Protein AF-A0A3N5WXC4-F1 (afdb_monomer_lite)

Sequence (67 aa):
MQFGPLELGIILVIVILLFGVGRIGKIAGELGSGVRSFRQGLKGPEEEKKETLTSADGQGNDKSQDA

Radius of gyration: 19.83 Å; chains: 1; bounding box: 49×52×33 Å

Structure (mmCIF, N/CA/C/O backbone):
data_AF-A0A3N5WXC4-F1
#
_entry.id   AF-A0A3N5WXC4-F1
#
loop_
_atom_site.group_PDB
_atom_site.id
_atom_site.type_symbol
_atom_site.label_atom_id
_atom_site.label_alt_id
_atom_site.label_comp_id
_atom_site.label_asym_id
_atom_site.label_entity_id
_atom_site.label_seq_id
_atom_site.pdbx_PDB_ins_code
_atom_site.Cartn_x
_atom_site.Cartn_y
_atom_site.Cartn_z
_atom_site.occupancy
_atom_site.B_iso_or_equiv
_atom_site.auth_seq_id
_atom_site.auth_comp_id
_atom_site.auth_asym_id
_atom_site.auth_atom_id
_atom_site.pdbx_PDB_model_num
ATOM 1 N N . MET A 1 1 ? 28.055 4.384 2.503 1.00 55.59 1 MET A N 1
ATOM 2 C CA . MET A 1 1 ? 27.214 4.219 1.300 1.00 55.59 1 MET A CA 1
ATOM 3 C C . MET A 1 1 ? 25.772 4.214 1.775 1.00 55.59 1 MET A C 1
ATOM 5 O O . MET A 1 1 ? 25.322 3.204 2.296 1.00 55.59 1 MET A O 1
ATOM 9 N N . GLN A 1 2 ? 25.110 5.372 1.778 1.00 67.94 2 GLN A N 1
ATOM 10 C CA . GLN A 1 2 ? 23.702 5.441 2.168 1.00 67.94 2 GLN A CA 1
ATOM 11 C C . GLN A 1 2 ? 22.878 5.065 0.944 1.00 67.94 2 GLN A C 1
ATOM 13 O O . GLN A 1 2 ? 22.824 5.827 -0.016 1.00 67.94 2 GLN A O 1
ATOM 18 N N . PHE A 1 3 ? 22.294 3.870 0.984 1.00 74.44 3 PHE A N 1
ATOM 19 C CA . PHE A 1 3 ? 21.244 3.451 0.065 1.00 74.44 3 PHE A CA 1
ATOM 20 C C . PHE A 1 3 ? 20.147 4.519 0.093 1.00 74.44 3 PHE A C 1
ATOM 22 O O . PHE A 1 3 ? 19.459 4.698 1.100 1.00 74.44 3 PHE A O 1
ATOM 29 N N . GLY A 1 4 ? 20.081 5.320 -0.967 1.00 86.19 4 GLY A N 1
ATOM 30 C CA . GLY A 1 4 ? 19.187 6.467 -1.038 1.00 86.19 4 GLY A CA 1
ATOM 31 C C . GLY A 1 4 ? 17.747 6.042 -1.336 1.00 86.19 4 GLY A C 1
ATOM 32 O O . GLY A 1 4 ? 17.525 4.950 -1.867 1.00 86.19 4 GLY A O 1
ATOM 33 N N . PRO A 1 5 ? 16.758 6.922 -1.095 1.00 90.75 5 PRO A N 1
ATOM 34 C CA . PRO A 1 5 ? 15.362 6.679 -1.474 1.00 90.75 5 PRO A CA 1
ATOM 35 C C . PRO A 1 5 ? 15.182 6.257 -2.943 1.00 90.75 5 PRO A C 1
ATOM 37 O O . PRO A 1 5 ? 14.258 5.519 -3.272 1.00 90.75 5 PRO A O 1
ATOM 40 N N . LEU A 1 6 ? 16.096 6.688 -3.819 1.00 91.00 6 LEU A N 1
ATOM 41 C CA . LEU A 1 6 ? 16.107 6.359 -5.244 1.00 91.00 6 LEU A CA 1
ATOM 42 C C . LEU A 1 6 ? 16.391 4.865 -5.493 1.00 91.00 6 LEU A C 1
ATOM 44 O O . LEU A 1 6 ? 15.722 4.240 -6.312 1.00 91.00 6 LEU A O 1
ATOM 48 N N . GLU A 1 7 ? 17.313 4.262 -4.740 1.00 90.44 7 GLU A N 1
ATOM 49 C CA . GLU A 1 7 ? 17.643 2.839 -4.877 1.00 90.44 7 GLU A CA 1
ATOM 50 C C . GLU A 1 7 ? 16.507 1.948 -4.364 1.00 90.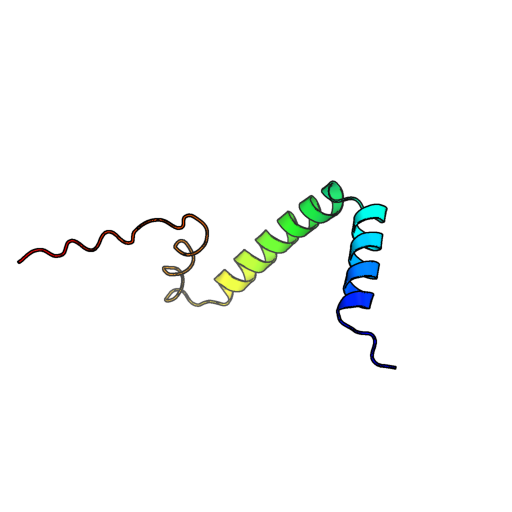44 7 GLU A C 1
ATOM 52 O O . GLU A 1 7 ? 16.112 0.991 -5.034 1.00 90.44 7 GLU A O 1
ATOM 57 N N . LEU A 1 8 ? 15.890 2.330 -3.239 1.00 92.88 8 LEU A N 1
ATOM 58 C CA . LEU A 1 8 ? 14.694 1.656 -2.732 1.00 92.88 8 LEU A CA 1
ATOM 59 C C . LEU A 1 8 ? 13.527 1.748 -3.732 1.00 92.88 8 LEU A C 1
ATOM 61 O O . LEU A 1 8 ? 12.799 0.774 -3.919 1.00 92.88 8 LEU A O 1
ATOM 65 N N . GLY A 1 9 ? 13.376 2.890 -4.413 1.00 94.94 9 GLY A N 1
ATOM 66 C CA . GLY A 1 9 ? 12.377 3.077 -5.466 1.00 94.94 9 GLY A CA 1
ATOM 67 C C . GLY A 1 9 ? 12.570 2.126 -6.649 1.00 94.94 9 GLY A C 1
ATOM 68 O O . GLY A 1 9 ? 11.604 1.515 -7.104 1.00 94.94 9 GLY A O 1
ATOM 69 N N . ILE A 1 10 ? 13.810 1.936 -7.112 1.00 95.00 10 ILE A N 1
ATOM 70 C CA . ILE A 1 10 ? 14.114 0.999 -8.207 1.00 95.00 10 ILE A CA 1
ATOM 71 C C . ILE A 1 10 ? 13.783 -0.441 -7.797 1.00 95.00 10 ILE A C 1
ATOM 73 O O . ILE A 1 10 ? 13.130 -1.163 -8.554 1.00 95.00 10 ILE A O 1
ATOM 77 N N . ILE A 1 11 ? 14.173 -0.853 -6.587 1.00 94.62 11 ILE A N 1
ATOM 78 C CA . ILE A 1 11 ? 13.864 -2.193 -6.066 1.00 94.62 11 ILE A CA 1
ATOM 79 C C . ILE A 1 11 ? 12.346 -2.397 -5.980 1.00 94.62 11 ILE A C 1
ATOM 81 O O . ILE A 1 11 ? 11.838 -3.435 -6.406 1.00 94.62 11 ILE A O 1
ATOM 85 N N . LEU A 1 12 ? 11.607 -1.397 -5.493 1.00 94.25 12 LEU A N 1
ATOM 86 C CA . LEU A 1 12 ? 10.149 -1.448 -5.399 1.00 94.25 12 LEU A CA 1
ATOM 87 C C . LEU A 1 12 ? 9.496 -1.658 -6.772 1.00 94.25 12 LEU A C 1
ATOM 89 O O . LEU A 1 12 ? 8.593 -2.486 -6.899 1.00 94.25 12 LEU A O 1
ATOM 93 N N . VAL A 1 13 ? 9.972 -0.962 -7.809 1.00 95.50 13 VAL A N 1
ATOM 94 C CA . VAL A 1 13 ? 9.474 -1.136 -9.183 1.00 95.50 13 VAL A CA 1
ATOM 95 C C . VAL A 1 13 ? 9.717 -2.562 -9.679 1.00 95.50 13 VAL A C 1
ATOM 97 O O . VAL A 1 13 ? 8.802 -3.174 -10.230 1.00 95.50 13 VAL A O 1
ATOM 100 N N . ILE A 1 14 ? 10.904 -3.127 -9.441 1.00 96.00 14 ILE A N 1
ATOM 101 C CA . ILE A 1 14 ? 11.221 -4.510 -9.835 1.00 96.00 14 ILE A CA 1
ATOM 102 C C . ILE A 1 14 ? 10.278 -5.499 -9.141 1.00 96.00 14 ILE A C 1
ATOM 104 O O . ILE A 1 14 ? 9.717 -6.376 -9.796 1.00 96.00 14 ILE A O 1
ATOM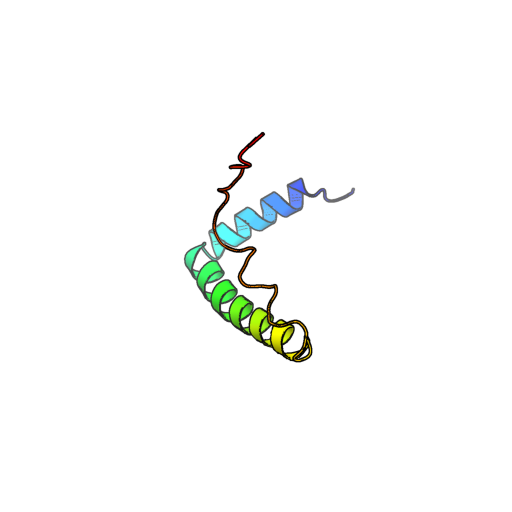 108 N N . VAL A 1 15 ? 10.044 -5.338 -7.837 1.00 95.38 15 VAL A N 1
ATOM 109 C CA . VAL A 1 15 ? 9.099 -6.176 -7.081 1.00 95.38 15 VAL A CA 1
ATOM 110 C C . VAL A 1 15 ? 7.692 -6.073 -7.679 1.00 95.38 15 VAL A C 1
ATOM 112 O O . VAL A 1 15 ? 7.051 -7.094 -7.928 1.00 95.38 15 VAL A O 1
ATOM 115 N N . ILE A 1 16 ? 7.221 -4.865 -7.990 1.00 94.56 16 ILE A N 1
ATOM 116 C CA . ILE A 1 16 ? 5.902 -4.670 -8.607 1.00 94.56 16 ILE A CA 1
ATOM 117 C C . ILE A 1 16 ? 5.814 -5.340 -9.984 1.00 94.56 16 ILE A C 1
ATOM 119 O O . ILE A 1 16 ? 4.762 -5.886 -10.312 1.00 94.56 16 ILE A O 1
ATOM 123 N N . LEU A 1 17 ? 6.888 -5.351 -10.776 1.00 95.06 17 LEU A N 1
ATOM 124 C CA . LEU A 1 17 ? 6.920 -6.044 -12.069 1.00 95.06 17 LEU A CA 1
ATOM 125 C C . LEU A 1 17 ? 6.910 -7.574 -11.920 1.00 95.06 17 LEU A C 1
ATOM 127 O O . LEU A 1 17 ? 6.199 -8.242 -12.667 1.00 95.06 17 LEU A O 1
ATOM 131 N N . LEU A 1 18 ? 7.646 -8.129 -10.950 1.00 95.81 18 LEU A N 1
ATOM 132 C CA . LEU A 1 18 ? 7.706 -9.578 -10.706 1.00 95.81 18 LEU A CA 1
ATOM 133 C C . LEU A 1 18 ? 6.379 -10.140 -10.187 1.00 95.81 18 LEU A C 1
ATOM 135 O O . LEU A 1 18 ? 5.906 -11.177 -10.650 1.00 95.81 18 LEU A O 1
ATOM 139 N N . PHE A 1 19 ? 5.783 -9.462 -9.208 1.00 93.50 19 PHE A N 1
ATOM 140 C CA . PHE A 1 19 ? 4.527 -9.897 -8.600 1.00 93.50 19 PHE A CA 1
ATOM 141 C C . PHE A 1 19 ? 3.301 -9.416 -9.390 1.00 93.50 19 PHE A C 1
ATOM 143 O O . PHE A 1 19 ? 2.239 -10.037 -9.324 1.00 93.50 19 PHE A O 1
ATOM 150 N N . GLY A 1 20 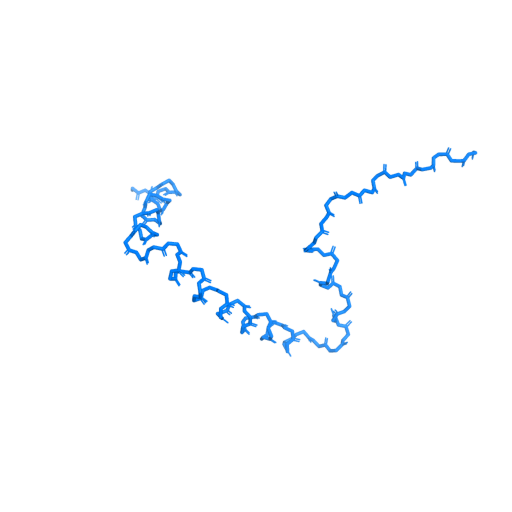? 3.446 -8.340 -10.162 1.00 93.19 20 GLY A N 1
ATOM 151 C CA . GLY A 1 20 ? 2.385 -7.696 -10.924 1.00 93.19 20 GLY A CA 1
ATOM 152 C C . GLY A 1 20 ? 1.472 -6.814 -10.064 1.00 93.19 20 GLY A C 1
ATOM 153 O O . GLY A 1 20 ? 1.108 -7.152 -8.933 1.00 93.19 20 GLY A O 1
ATOM 154 N N . VAL A 1 21 ? 1.003 -5.703 -10.642 1.00 90.06 21 VAL A N 1
ATOM 155 C CA . VAL A 1 21 ? 0.091 -4.752 -9.973 1.00 90.06 21 VAL A CA 1
ATOM 156 C C . VAL A 1 21 ? -1.228 -5.395 -9.524 1.00 90.06 21 VAL A C 1
ATOM 158 O O . VAL A 1 21 ? -1.780 -5.022 -8.493 1.00 90.06 21 VAL A O 1
ATOM 161 N N . GLY A 1 22 ? -1.718 -6.407 -10.250 1.00 92.69 22 GLY A N 1
ATOM 162 C CA . GLY A 1 22 ? -2.987 -7.075 -9.945 1.00 92.69 22 GLY A CA 1
ATOM 163 C C . GLY A 1 22 ? -2.946 -7.970 -8.702 1.00 92.69 22 GLY A C 1
ATOM 164 O O . GLY A 1 22 ? -3.933 -8.041 -7.974 1.00 92.69 22 GLY A O 1
ATOM 165 N N . ARG A 1 23 ? -1.819 -8.645 -8.429 1.00 92.94 23 ARG A N 1
ATOM 166 C CA . ARG A 1 23 ? -1.648 -9.460 -7.210 1.00 92.94 23 ARG A CA 1
ATOM 167 C C . ARG A 1 23 ? -1.455 -8.558 -5.994 1.00 92.94 23 ARG A C 1
ATOM 169 O O . ARG A 1 23 ? -2.137 -8.746 -4.992 1.00 92.94 23 ARG A O 1
ATOM 176 N N . ILE A 1 24 ? -0.576 -7.558 -6.113 1.00 93.19 24 ILE A N 1
ATOM 177 C CA . ILE A 1 24 ? -0.289 -6.601 -5.037 1.00 93.19 24 ILE A CA 1
ATOM 178 C C . ILE A 1 24 ? -1.549 -5.817 -4.662 1.00 93.19 24 ILE A C 1
ATOM 180 O O . ILE A 1 24 ? -1.855 -5.716 -3.480 1.00 93.19 24 ILE A O 1
ATOM 184 N N . GLY A 1 25 ? -2.318 -5.323 -5.639 1.00 93.62 25 GLY A N 1
ATOM 185 C CA . GLY A 1 25 ? -3.550 -4.573 -5.379 1.00 93.62 25 GLY A CA 1
ATOM 186 C C . GLY A 1 25 ? -4.620 -5.386 -4.646 1.00 93.62 25 GLY A C 1
ATOM 187 O O . GLY A 1 25 ? -5.243 -4.874 -3.720 1.00 93.62 25 GLY A O 1
ATOM 188 N N . LYS A 1 26 ? -4.792 -6.669 -4.999 1.00 93.94 26 LYS A N 1
ATOM 189 C CA . LYS A 1 26 ? -5.723 -7.573 -4.299 1.00 93.94 26 LYS A CA 1
ATOM 190 C C . LYS A 1 26 ? -5.326 -7.769 -2.834 1.00 93.94 26 LYS A C 1
ATOM 192 O O . LYS A 1 26 ? -6.142 -7.538 -1.949 1.00 93.94 26 LYS A O 1
ATOM 197 N N . ILE A 1 27 ? -4.058 -8.103 -2.585 1.00 94.06 27 ILE A N 1
ATOM 198 C CA . ILE A 1 27 ? -3.532 -8.330 -1.230 1.00 94.06 27 ILE A CA 1
ATOM 199 C C . ILE A 1 27 ? -3.580 -7.036 -0.408 1.00 94.06 27 ILE A C 1
ATOM 201 O O . ILE A 1 27 ? -4.001 -7.045 0.743 1.00 94.06 27 ILE A O 1
ATOM 205 N N . ALA A 1 28 ? -3.187 -5.904 -0.994 1.00 93.31 28 ALA A N 1
ATOM 206 C CA . ALA A 1 28 ? -3.228 -4.606 -0.327 1.00 93.31 28 ALA A CA 1
ATOM 207 C C . ALA A 1 28 ? -4.661 -4.158 -0.007 1.00 93.31 28 ALA A C 1
ATOM 209 O O . ALA A 1 28 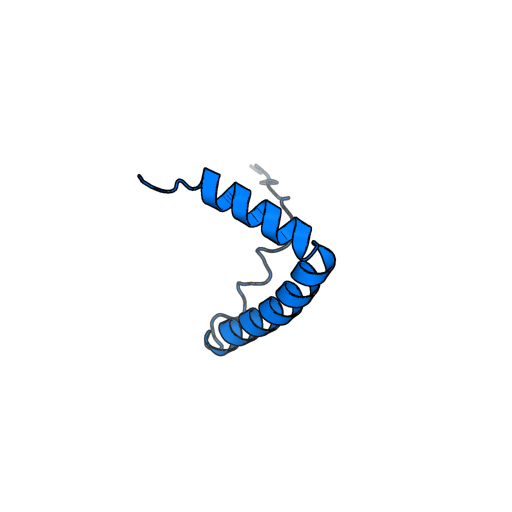? -4.873 -3.539 1.031 1.00 93.31 28 ALA A O 1
ATOM 210 N N . GLY A 1 29 ? -5.642 -4.481 -0.854 1.00 94.06 29 GLY A N 1
ATOM 211 C CA . GLY A 1 29 ? -7.056 -4.227 -0.576 1.00 94.06 29 GLY A CA 1
ATOM 212 C C . GLY A 1 29 ? -7.566 -5.036 0.619 1.00 94.06 29 GLY A C 1
ATOM 213 O O . GLY A 1 29 ? -8.151 -4.470 1.544 1.00 94.06 29 GLY A O 1
ATOM 214 N N . GLU A 1 30 ? -7.276 -6.339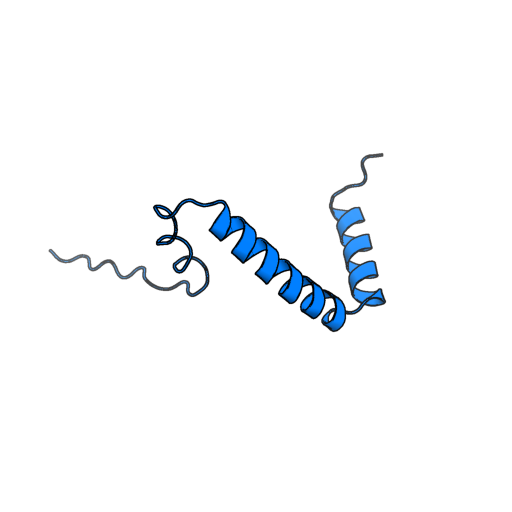 0.643 1.00 95.06 30 GLU A N 1
ATOM 215 C CA . GLU A 1 30 ? -7.637 -7.230 1.754 1.00 95.06 30 GLU A CA 1
ATOM 216 C C . GLU A 1 30 ? -6.964 -6.786 3.063 1.00 95.06 30 GLU A C 1
ATOM 218 O O . GLU A 1 30 ? -7.644 -6.552 4.066 1.00 95.06 30 GLU A O 1
ATOM 223 N N . LEU A 1 31 ? -5.649 -6.549 3.041 1.00 95.69 31 LEU A N 1
ATOM 224 C CA . LEU A 1 31 ? -4.899 -6.054 4.200 1.00 95.69 31 LEU A CA 1
ATOM 225 C C . LEU A 1 31 ? -5.349 -4.654 4.633 1.00 95.69 31 LEU A C 1
ATOM 227 O O . LEU A 1 31 ? -5.481 -4.394 5.827 1.00 95.69 31 LEU A O 1
ATOM 231 N N . GLY A 1 32 ? -5.606 -3.752 3.687 1.00 93.19 32 GLY A N 1
ATOM 232 C CA . GLY A 1 32 ? -6.021 -2.379 3.959 1.00 93.19 32 GLY A CA 1
ATOM 233 C C . GLY A 1 32 ? -7.368 -2.312 4.669 1.00 93.19 32 GLY A C 1
ATOM 234 O O . GLY A 1 32 ? -7.520 -1.539 5.615 1.00 93.19 32 GLY A O 1
ATOM 235 N N . SER A 1 33 ? -8.316 -3.165 4.275 1.00 92.62 33 SER A N 1
ATOM 236 C CA . SER A 1 33 ? -9.606 -3.288 4.960 1.00 92.62 33 SER A CA 1
ATOM 237 C C . SER A 1 33 ? -9.445 -3.786 6.403 1.00 92.62 33 SER A C 1
ATOM 239 O O . SER A 1 33 ? -9.982 -3.170 7.322 1.00 92.62 33 SER A O 1
ATOM 241 N N . GLY A 1 34 ? -8.608 -4.807 6.629 1.00 94.69 34 GLY A N 1
ATOM 242 C CA . GLY A 1 34 ? -8.304 -5.315 7.969 1.00 94.69 34 GLY A CA 1
ATOM 243 C C . GLY A 1 34 ? -7.613 -4.275 8.852 1.00 94.69 34 GLY A C 1
ATOM 244 O O . GLY A 1 34 ? -8.004 -4.075 10.001 1.00 94.69 34 GLY A O 1
ATOM 245 N N . VAL A 1 35 ? -6.638 -3.544 8.304 1.00 93.31 35 VAL A N 1
ATOM 246 C CA . VAL A 1 35 ? -5.965 -2.442 9.008 1.00 93.31 35 VAL A CA 1
ATOM 247 C C . VAL A 1 35 ? -6.941 -1.300 9.302 1.00 93.31 35 VAL A C 1
ATOM 249 O O . VAL A 1 35 ? -6.888 -0.733 10.391 1.00 93.31 35 VAL A O 1
ATOM 252 N N . ARG A 1 36 ? -7.853 -0.961 8.381 1.00 89.56 36 ARG A N 1
ATOM 253 C CA . ARG A 1 36 ? -8.884 0.069 8.594 1.00 89.56 36 ARG A CA 1
ATOM 254 C C . ARG A 1 36 ? -9.804 -0.314 9.751 1.00 89.56 36 ARG A C 1
ATOM 256 O O . ARG A 1 36 ? -9.969 0.498 10.657 1.00 89.56 36 ARG A O 1
ATOM 263 N N . SER A 1 37 ? -10.331 -1.537 9.761 1.00 90.38 37 SER A N 1
ATOM 264 C CA . SER A 1 37 ? -11.174 -2.043 10.851 1.00 90.38 37 SER A CA 1
ATOM 265 C C . SER A 1 37 ? -10.411 -2.147 12.171 1.00 90.38 37 SER A C 1
ATOM 267 O O . SER A 1 37 ? -10.954 -1.809 13.216 1.00 90.38 37 SER A O 1
ATOM 269 N N . PHE A 1 38 ? -9.131 -2.529 12.137 1.00 91.94 38 PHE A N 1
ATOM 270 C CA . PHE A 1 38 ? -8.276 -2.537 13.325 1.00 91.94 38 PHE A CA 1
ATOM 271 C C . PHE A 1 38 ? -8.074 -1.123 13.885 1.00 91.94 38 PHE A C 1
ATOM 273 O O . PHE A 1 38 ? -8.241 -0.899 15.080 1.00 91.94 38 PHE A O 1
ATOM 280 N N . ARG A 1 39 ? -7.791 -0.137 13.024 1.00 87.81 39 ARG A N 1
ATOM 281 C CA . ARG A 1 39 ? -7.676 1.271 13.437 1.00 87.81 39 ARG A CA 1
ATOM 282 C C . ARG A 1 39 ? -8.994 1.820 13.976 1.00 87.81 39 ARG A C 1
ATOM 284 O O . ARG A 1 39 ? -8.959 2.575 14.938 1.00 87.81 39 ARG A O 1
ATOM 291 N N . GLN A 1 40 ? -10.124 1.445 13.383 1.00 87.00 40 GLN A N 1
ATOM 292 C CA . GLN A 1 40 ? -11.454 1.824 13.865 1.00 87.00 40 GLN A CA 1
ATOM 293 C C . GLN A 1 40 ? -11.780 1.179 15.212 1.00 87.00 40 GLN A C 1
ATOM 295 O O . GLN A 1 40 ? -12.306 1.861 16.071 1.00 87.00 40 GLN A O 1
ATOM 300 N N . GLY A 1 41 ? -11.411 -0.084 15.437 1.00 87.06 41 GLY A N 1
ATOM 301 C CA . GLY A 1 41 ? -11.603 -0.746 16.731 1.00 87.06 41 GLY A CA 1
ATOM 302 C C . GLY A 1 41 ? -10.690 -0.215 17.842 1.00 87.06 41 GLY A C 1
ATOM 303 O O . GLY A 1 41 ? -11.057 -0.269 19.012 1.00 87.06 41 GLY A O 1
ATOM 304 N N . LEU A 1 42 ? -9.508 0.311 17.491 1.00 87.25 42 LEU A N 1
ATOM 305 C CA . LEU A 1 42 ? -8.612 0.991 18.436 1.00 87.25 42 LEU A CA 1
ATOM 306 C C . LEU A 1 42 ? -9.030 2.439 18.730 1.00 87.25 42 LEU A C 1
ATOM 308 O O . LEU A 1 42 ? -8.705 2.963 19.796 1.00 87.25 42 LEU A O 1
ATOM 312 N N . LYS A 1 43 ? -9.716 3.099 17.793 1.00 81.88 43 LYS A N 1
ATOM 313 C CA . LYS A 1 43 ? -10.314 4.415 18.013 1.00 81.88 43 LYS A CA 1
ATOM 314 C C . LYS A 1 43 ? -11.616 4.221 18.782 1.00 81.88 43 LYS A C 1
ATOM 316 O O . LYS A 1 43 ? -12.544 3.596 18.295 1.00 81.88 43 LYS A O 1
ATOM 321 N N . GLY A 1 44 ? -11.672 4.724 20.012 1.00 70.38 44 GLY A N 1
ATOM 322 C CA . GLY A 1 44 ? -12.880 4.629 20.830 1.00 70.38 44 GLY A CA 1
ATOM 323 C C . GLY A 1 44 ? -14.113 5.261 20.151 1.00 70.38 44 GLY A C 1
ATOM 324 O O . GLY A 1 44 ? -13.967 6.058 19.219 1.00 70.38 44 GLY A O 1
ATOM 325 N N . PRO A 1 45 ? -15.328 4.958 20.644 1.00 63.22 45 PRO A N 1
ATOM 326 C CA . PRO A 1 45 ? -16.609 5.338 20.027 1.00 63.22 45 PRO A CA 1
ATOM 327 C C . PRO A 1 45 ? -16.838 6.851 19.831 1.00 63.22 45 PRO A C 1
ATOM 329 O O . PRO A 1 45 ? -17.780 7.242 19.150 1.00 63.22 45 PRO A O 1
ATOM 332 N N . GLU A 1 46 ? -15.990 7.721 20.386 1.00 61.34 46 GLU A N 1
ATOM 333 C CA . GLU A 1 46 ? -16.074 9.178 20.209 1.00 61.34 46 GLU A CA 1
ATOM 334 C C . GLU A 1 46 ? -15.406 9.712 18.925 1.00 61.34 46 GLU A C 1
ATOM 336 O O . GLU A 1 46 ? -15.713 10.827 18.503 1.00 61.34 46 GLU A O 1
ATOM 341 N N . GLU A 1 47 ? -14.530 8.950 18.254 1.00 62.25 47 GLU A N 1
ATOM 342 C CA . GLU A 1 47 ? -13.735 9.463 17.117 1.00 62.25 47 GLU A CA 1
ATOM 343 C C . GLU A 1 47 ? -14.209 9.018 15.717 1.00 62.25 47 GLU A C 1
ATOM 345 O O . GLU A 1 47 ? -13.611 9.396 14.703 1.00 62.25 47 GLU A O 1
ATOM 350 N N . GLU A 1 48 ? -15.297 8.252 15.616 1.00 59.66 48 GLU A N 1
ATOM 351 C CA . GLU A 1 48 ? -15.720 7.606 14.360 1.00 59.66 48 GLU A CA 1
ATOM 352 C C . GLU A 1 48 ? -16.203 8.604 13.280 1.00 59.66 48 GLU A C 1
ATOM 354 O O . GLU A 1 48 ? -16.120 8.345 12.078 1.00 59.66 48 GLU A O 1
ATOM 359 N N . LYS A 1 49 ? -16.630 9.813 13.674 1.00 56.78 49 LYS A N 1
ATOM 360 C CA . LYS A 1 49 ? -17.307 10.775 12.780 1.00 56.78 49 LYS A CA 1
ATOM 361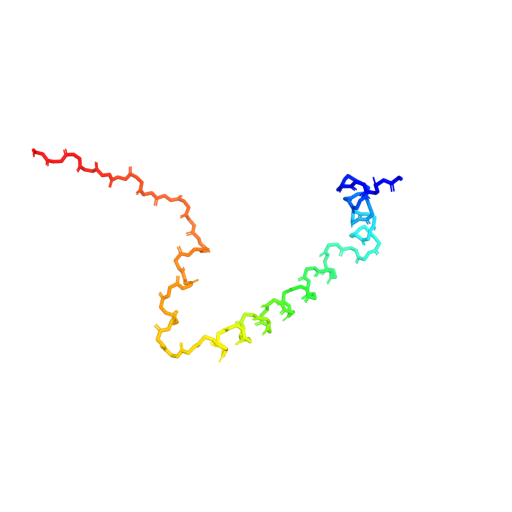 C C . LYS A 1 49 ? -16.383 11.563 11.835 1.00 56.78 49 LYS A C 1
ATOM 363 O O . LYS A 1 49 ? -16.881 12.301 10.985 1.00 56.78 49 LYS A O 1
ATOM 368 N N . LYS A 1 50 ? -15.053 11.453 11.957 1.00 58.38 50 LYS A N 1
ATOM 369 C CA . LYS A 1 50 ? -14.113 12.336 11.229 1.00 58.38 50 LYS A CA 1
ATOM 370 C C . LYS A 1 50 ? -13.471 11.722 9.977 1.00 58.38 50 LYS A C 1
ATOM 372 O O . LYS A 1 50 ? -12.920 12.462 9.168 1.00 58.38 50 LYS A O 1
ATOM 377 N N . GLU A 1 51 ? -13.531 10.403 9.775 1.00 59.41 51 GLU A N 1
ATOM 378 C CA . GLU A 1 51 ? -12.719 9.740 8.733 1.00 59.41 51 GLU A CA 1
ATOM 379 C C . GLU A 1 51 ? -13.405 9.515 7.369 1.00 59.41 51 GLU A C 1
ATOM 381 O O . GLU A 1 51 ? -12.758 8.986 6.463 1.00 59.41 51 GLU A O 1
ATOM 386 N N . THR A 1 52 ? -14.661 9.935 7.178 1.00 50.84 52 THR A N 1
ATOM 387 C CA . THR A 1 52 ? -15.353 9.842 5.868 1.00 50.84 52 THR A CA 1
ATOM 388 C C . THR A 1 52 ? -15.163 11.097 4.997 1.00 50.84 52 THR A C 1
ATOM 390 O O . THR A 1 52 ? -15.406 11.054 3.800 1.00 50.84 52 THR A O 1
ATOM 393 N N . LEU A 1 53 ? -14.666 12.208 5.559 1.00 53.16 53 LEU A N 1
ATOM 394 C CA . LEU A 1 53 ? -14.559 13.510 4.870 1.00 53.16 53 LEU A CA 1
ATOM 395 C C . LEU A 1 53 ? -13.222 13.757 4.140 1.00 53.16 53 LEU A C 1
ATOM 397 O O . LEU A 1 53 ? -13.040 14.812 3.550 1.00 53.16 53 LEU A O 1
ATOM 401 N N . THR A 1 54 ? -12.281 12.807 4.169 1.00 50.09 54 THR A N 1
ATOM 402 C CA . THR A 1 54 ? -10.927 12.961 3.591 1.00 50.09 54 THR A CA 1
ATOM 403 C C . THR A 1 54 ? -10.619 11.831 2.599 1.00 50.09 54 THR A C 1
ATOM 405 O O . THR A 1 54 ? -9.520 11.299 2.516 1.00 50.09 54 THR A O 1
ATOM 408 N N . SER A 1 55 ? -11.605 11.346 1.850 1.00 57.88 55 SER A N 1
ATOM 409 C CA . SER A 1 55 ? -11.340 10.363 0.782 1.00 57.88 55 SER A CA 1
ATOM 410 C C . SER A 1 55 ? -12.317 10.492 -0.382 1.00 57.88 55 SER A C 1
ATOM 412 O O . SER A 1 55 ? -12.715 9.489 -0.950 1.00 57.88 55 SER A O 1
ATOM 414 N N . ALA A 1 56 ? -12.723 11.710 -0.728 1.00 55.59 56 ALA A N 1
ATOM 415 C CA . ALA A 1 56 ? -13.262 12.057 -2.041 1.00 55.59 56 ALA A CA 1
ATOM 416 C C . ALA A 1 56 ? -13.351 13.586 -2.137 1.00 55.59 56 ALA A C 1
ATOM 418 O O . ALA A 1 56 ? -13.772 14.232 -1.184 1.00 55.59 56 ALA A O 1
ATOM 419 N N . ASP A 1 57 ? -12.947 14.117 -3.288 1.00 40.97 57 ASP A N 1
ATOM 420 C CA . ASP A 1 57 ? -13.203 15.474 -3.776 1.00 40.97 57 ASP A CA 1
ATOM 421 C C . ASP A 1 57 ? -12.441 16.655 -3.156 1.00 40.97 57 ASP A C 1
ATOM 423 O O . ASP A 1 57 ? -12.726 17.173 -2.078 1.00 40.97 57 ASP A O 1
ATOM 427 N N . GLY A 1 58 ? -11.525 17.192 -3.966 1.00 58.28 58 GLY A N 1
ATOM 428 C CA . GLY A 1 58 ? -11.339 18.630 -4.009 1.00 58.28 58 GLY A CA 1
ATOM 429 C C . GLY A 1 58 ? -12.496 19.267 -4.775 1.00 58.28 58 GLY A C 1
ATOM 430 O O . GLY A 1 58 ? -12.567 19.110 -5.985 1.00 58.28 58 GLY A O 1
ATOM 431 N N . GLN A 1 59 ? -13.357 20.020 -4.093 1.00 54.06 59 GLN A N 1
ATOM 432 C CA . GLN A 1 59 ? -14.067 21.184 -4.636 1.00 54.06 59 GLN A CA 1
ATOM 433 C C . GLN A 1 59 ? -14.781 21.915 -3.493 1.00 54.06 59 GLN A C 1
ATOM 435 O O . GLN A 1 59 ? -15.407 21.275 -2.655 1.00 54.06 59 GLN A O 1
ATOM 440 N N . GLY A 1 60 ? -14.696 23.248 -3.464 1.00 47.28 60 GLY A N 1
ATOM 441 C CA . GLY A 1 60 ? -15.480 24.068 -2.534 1.00 47.28 60 GLY A CA 1
ATOM 442 C C . GLY A 1 60 ? -14.737 25.253 -1.924 1.00 47.28 60 GLY A C 1
ATOM 443 O O . GLY A 1 60 ? -14.862 25.491 -0.729 1.00 47.28 60 GLY A O 1
ATOM 444 N N . ASN A 1 61 ? -13.974 26.010 -2.718 1.00 58.78 61 ASN A N 1
ATOM 445 C CA . ASN A 1 61 ? -13.724 27.410 -2.378 1.00 58.78 61 ASN A CA 1
ATOM 446 C C . ASN A 1 61 ? -14.784 28.267 -3.080 1.00 58.78 61 ASN A C 1
ATOM 448 O O . ASN A 1 61 ? -14.466 29.018 -3.995 1.00 58.78 61 ASN A O 1
ATOM 452 N N . ASP A 1 62 ? -16.042 28.098 -2.680 1.00 61.59 62 ASP A N 1
ATOM 453 C CA . ASP A 1 62 ? -17.052 29.135 -2.851 1.00 61.59 62 ASP A CA 1
ATOM 454 C C . ASP A 1 62 ? -17.276 29.728 -1.464 1.00 61.59 62 ASP A C 1
ATOM 456 O O . ASP A 1 62 ? -17.969 29.171 -0.613 1.00 61.59 62 ASP A O 1
ATOM 460 N N . LYS A 1 63 ? -16.545 30.806 -1.187 1.00 59.69 63 LYS A N 1
ATOM 461 C CA . LYS A 1 63 ? -16.880 31.701 -0.091 1.00 59.69 63 LYS A CA 1
ATOM 462 C C . LYS A 1 63 ? -17.332 32.994 -0.737 1.00 59.69 63 LYS A C 1
ATOM 464 O O . LYS A 1 63 ? -16.537 33.913 -0.924 1.00 59.69 63 LYS A O 1
ATOM 469 N N . SER A 1 64 ? -18.601 32.978 -1.135 1.00 56.69 64 SER A N 1
ATOM 470 C CA . SER A 1 64 ? -19.545 34.082 -0.983 1.00 56.69 64 SER A CA 1
ATOM 471 C C . SER A 1 64 ? -18.979 35.206 -0.102 1.00 56.69 64 SER A C 1
ATOM 473 O O . SER A 1 64 ? -19.022 35.155 1.132 1.00 56.69 64 SER A O 1
ATOM 475 N N . GLN A 1 65 ? -18.375 36.192 -0.764 1.00 57.75 65 GLN A N 1
ATOM 476 C CA . GLN A 1 65 ? -18.236 37.544 -0.245 1.00 57.75 65 GLN A CA 1
ATOM 477 C C . GLN A 1 65 ? -19.609 38.191 -0.399 1.00 57.75 65 GLN A C 1
ATOM 479 O O . GLN A 1 65 ? -19.897 38.793 -1.428 1.00 57.75 65 GLN A O 1
ATOM 484 N N . ASP A 1 66 ? -20.457 38.012 0.608 1.00 63.88 66 ASP A N 1
ATOM 485 C CA . ASP A 1 66 ? -21.678 38.791 0.757 1.00 63.88 66 ASP A CA 1
ATOM 486 C C . ASP A 1 66 ? -21.459 39.843 1.848 1.00 63.88 66 ASP A C 1
ATOM 488 O O . ASP A 1 66 ? -21.230 39.494 3.007 1.00 63.88 66 ASP A O 1
ATOM 492 N N . ALA A 1 67 ? -21.575 41.099 1.401 1.00 50.41 67 ALA A N 1
ATOM 493 C CA . ALA A 1 67 ? -21.875 42.344 2.120 1.00 50.41 67 ALA A CA 1
ATOM 494 C C . ALA A 1 67 ? -20.847 42.912 3.119 1.00 50.41 67 ALA A C 1
ATOM 496 O O . ALA A 1 67 ? -20.705 42.394 4.248 1.00 50.41 67 ALA A O 1
#

pLDDT: mean 78.52, std 17.57, range [40.97, 96.0]

Foldseek 3Di:
DPCDPVNVVVVVVVVCVVCDPVNVVVVCVVVVVVVVVVVVVVDPPVPPPPPPPPPDDDDDPPDDPDD

Secondary structure (DSSP, 8-state):
----HHHHHHHHHHHHHHH-HHHHHHHHHHHHHHHHHHHHHHS-TTSGGGTTSSSS-----------